Protein AF-A0A1D2SKQ0-F1 (afdb_monomer_lite)

Radius of gyration: 13.07 Å; chains: 1; bounding box: 35×17×40 Å

Secondary structure (DSSP, 8-state):
-EEEEEEGGGHHHHHHHHHHHHHHHHHHH---EEEEEEEETTEEEEEEEE----GGGHHHHHHHHHHHHHHTTHHHH-TT--EE---PPP-

Foldseek 3Di:
DKKFKFFPVCVVLLVVLQVVLQVVLCVPPVKGKDKDWDDDVGIIMIDIDIDDDDPVCVVVSVVSSVVSCVVSVVQVRGPPGMDDDDDDDDD

Sequence (91 aa):
MVWFRADRADDDACRERLAELGRRLTDAHRIEARAGWRDETGYRTWLETYEPLAAAQCDAFVAALRAEANALGLDALALNGRHVEAFDWID

pLDDT: mean 95.99, std 3.91, range [70.44, 98.56]

Structure (mmCIF, N/CA/C/O backbone):
data_AF-A0A1D2SKQ0-F1
#
_entry.id   AF-A0A1D2SKQ0-F1
#
loop_
_atom_site.group_PDB
_atom_site.id
_atom_site.type_symbol
_atom_site.label_atom_id
_atom_site.label_alt_id
_atom_site.label_comp_id
_atom_site.label_asym_id
_atom_site.label_entity_id
_atom_site.label_seq_id
_atom_site.pdbx_PDB_ins_code
_atom_site.Cartn_x
_atom_site.Cartn_y
_atom_site.Cartn_z
_atom_site.occupancy
_atom_site.B_iso_or_equiv
_atom_site.auth_seq_id
_atom_site.auth_comp_id
_atom_site.auth_asym_id
_atom_site.auth_atom_id
_atom_site.pdbx_PDB_model_num
ATOM 1 N N . MET A 1 1 ? 1.736 2.425 10.249 1.00 93.81 1 MET A N 1
ATOM 2 C CA . MET A 1 1 ? 2.814 2.833 9.324 1.00 93.81 1 MET A CA 1
ATOM 3 C C . MET A 1 1 ? 3.081 1.699 8.357 1.00 93.81 1 MET A C 1
ATOM 5 O O . MET A 1 1 ? 3.064 0.545 8.769 1.00 93.81 1 MET A O 1
ATOM 9 N N . VAL A 1 2 ? 3.316 2.012 7.088 1.00 97.50 2 VAL A N 1
ATOM 10 C CA . VAL A 1 2 ? 3.730 1.037 6.074 1.00 97.50 2 VAL A CA 1
ATOM 11 C C . VAL A 1 2 ? 4.960 1.577 5.370 1.00 97.50 2 VAL A C 1
ATOM 13 O O . VAL A 1 2 ? 5.025 2.774 5.112 1.00 97.50 2 VAL A O 1
ATOM 16 N N . TRP A 1 3 ? 5.933 0.728 5.063 1.00 98.00 3 TRP A N 1
ATOM 17 C CA . TRP A 1 3 ? 7.093 1.135 4.278 1.00 98.00 3 TRP A CA 1
ATOM 18 C C . TRP A 1 3 ? 7.593 0.016 3.366 1.00 98.00 3 TRP A C 1
ATOM 20 O O . TRP A 1 3 ? 7.401 -1.170 3.639 1.00 98.00 3 TRP A O 1
ATOM 30 N N . PHE A 1 4 ? 8.226 0.400 2.261 1.00 98.3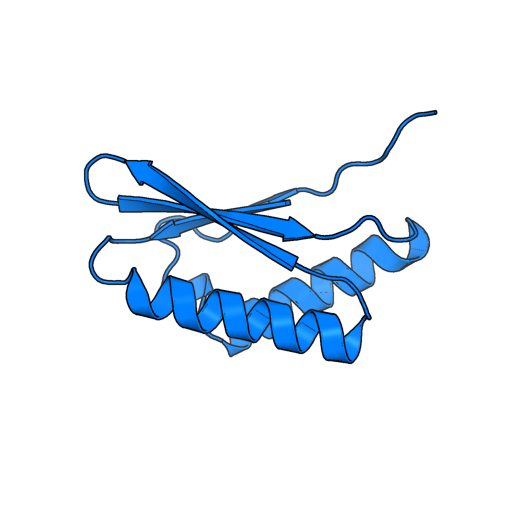8 4 PHE A N 1
ATOM 31 C CA . PHE A 1 4 ? 8.854 -0.520 1.311 1.00 98.38 4 PHE A CA 1
ATOM 32 C C . PHE A 1 4 ? 9.908 0.193 0.469 1.00 98.38 4 PHE A C 1
ATOM 34 O O . PHE A 1 4 ? 9.932 1.422 0.392 1.00 98.38 4 PHE A O 1
ATOM 41 N N . ARG A 1 5 ? 10.786 -0.581 -0.170 1.00 98.50 5 ARG A N 1
ATOM 42 C CA . ARG A 1 5 ? 11.772 -0.067 -1.128 1.00 98.50 5 ARG A CA 1
ATOM 43 C C . ARG A 1 5 ? 11.322 -0.368 -2.548 1.00 98.50 5 ARG A C 1
ATOM 45 O O . ARG A 1 5 ? 10.885 -1.485 -2.799 1.00 98.50 5 ARG A O 1
ATOM 52 N N . ALA A 1 6 ? 11.477 0.585 -3.456 1.00 98.31 6 ALA A N 1
ATOM 53 C CA . ALA A 1 6 ? 11.201 0.405 -4.881 1.00 98.31 6 ALA A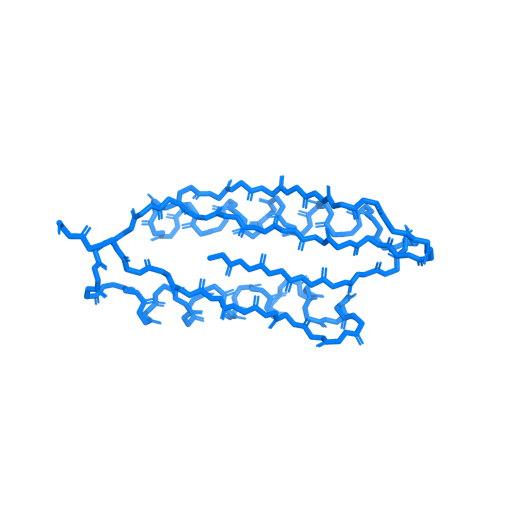 CA 1
ATOM 54 C C . ALA A 1 6 ? 12.327 1.001 -5.731 1.00 98.31 6 ALA A C 1
ATOM 56 O O . ALA A 1 6 ? 12.998 1.946 -5.295 1.00 98.31 6 ALA A O 1
ATOM 57 N N . ASP A 1 7 ? 12.533 0.447 -6.927 1.00 97.25 7 ASP A N 1
ATOM 58 C CA . ASP A 1 7 ? 13.463 1.013 -7.903 1.00 97.25 7 ASP A CA 1
ATOM 59 C C . ASP A 1 7 ? 13.027 2.443 -8.262 1.00 97.25 7 ASP A C 1
ATOM 61 O O . ASP A 1 7 ? 11.838 2.762 -8.301 1.00 97.25 7 ASP A O 1
ATOM 65 N N . ARG A 1 8 ? 13.993 3.322 -8.538 1.00 95.81 8 ARG A N 1
ATOM 66 C CA . ARG A 1 8 ? 13.706 4.696 -8.972 1.00 95.81 8 ARG A CA 1
ATOM 67 C C . ARG A 1 8 ? 12.974 4.734 -10.313 1.00 95.81 8 ARG A C 1
ATOM 69 O O . ARG A 1 8 ? 12.274 5.705 -10.586 1.00 95.81 8 ARG A O 1
ATOM 76 N N . ALA A 1 9 ? 13.138 3.703 -11.143 1.00 96.44 9 ALA A N 1
ATOM 77 C CA . ALA A 1 9 ? 12.385 3.547 -12.383 1.00 96.44 9 ALA A CA 1
ATOM 78 C C . ALA A 1 9 ? 10.867 3.431 -12.142 1.00 96.44 9 ALA A C 1
ATOM 80 O O . ALA A 1 9 ? 10.087 3.789 -13.021 1.00 96.44 9 ALA A O 1
ATOM 81 N N . ASP A 1 10 ? 10.453 3.004 -10.945 1.00 97.75 10 ASP A N 1
ATOM 82 C CA . ASP A 1 10 ? 9.054 2.802 -10.565 1.00 97.75 10 ASP A CA 1
ATOM 83 C C . ASP A 1 10 ? 8.465 3.982 -9.770 1.00 97.75 10 ASP A C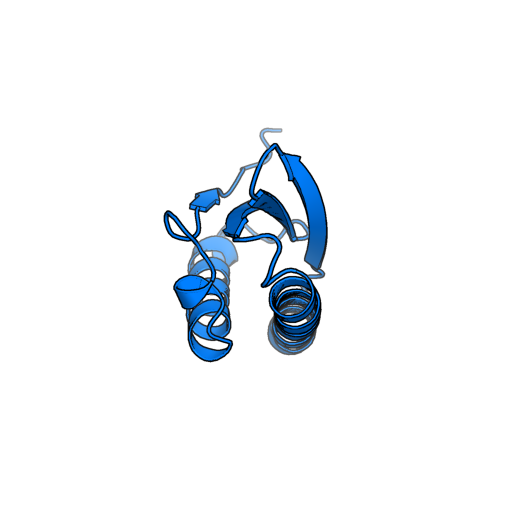 1
ATOM 85 O O . ASP A 1 10 ? 7.367 3.872 -9.220 1.00 97.75 10 ASP A O 1
ATOM 89 N N . ASP A 1 11 ? 9.164 5.120 -9.686 1.00 97.12 11 ASP A N 1
ATOM 90 C CA . ASP A 1 11 ? 8.767 6.250 -8.836 1.00 97.12 11 ASP A CA 1
ATOM 91 C C . ASP A 1 11 ? 7.364 6.789 -9.156 1.00 97.12 11 ASP A C 1
ATOM 93 O O . ASP A 1 11 ? 6.578 7.076 -8.248 1.00 97.12 11 ASP A O 1
ATOM 97 N N . ASP A 1 12 ? 7.042 6.929 -10.443 1.00 98.06 12 ASP A N 1
ATOM 98 C CA . ASP A 1 12 ? 5.729 7.409 -10.881 1.00 98.06 12 ASP A CA 1
ATOM 99 C C . ASP A 1 12 ? 4.636 6.387 -10.564 1.00 98.06 12 ASP A C 1
ATOM 101 O O . ASP A 1 12 ? 3.605 6.746 -9.993 1.00 98.06 12 ASP A O 1
ATOM 105 N N . ALA A 1 13 ? 4.906 5.101 -10.807 1.00 98.38 13 ALA A N 1
ATOM 106 C CA . ALA A 1 13 ? 3.983 4.023 -10.470 1.00 98.38 13 ALA A CA 1
ATOM 107 C C . ALA A 1 13 ? 3.725 3.949 -8.956 1.00 98.38 13 ALA A C 1
ATOM 109 O O . ALA A 1 13 ? 2.582 3.764 -8.534 1.00 98.38 13 ALA A O 1
ATOM 110 N N . CYS A 1 14 ? 4.758 4.132 -8.129 1.00 98.44 14 CYS A N 1
ATOM 111 C CA . CYS A 1 14 ? 4.615 4.191 -6.677 1.00 98.44 14 CYS A CA 1
ATOM 112 C C . CYS A 1 14 ? 3.743 5.378 -6.258 1.00 98.44 14 CYS A C 1
ATOM 114 O O . CYS A 1 14 ? 2.797 5.199 -5.494 1.00 98.44 14 CYS A O 1
ATOM 116 N N . ARG A 1 15 ? 4.010 6.577 -6.789 1.00 98.19 15 ARG A N 1
ATOM 117 C CA . ARG A 1 15 ? 3.244 7.793 -6.479 1.00 98.19 15 ARG A CA 1
ATOM 118 C C . ARG A 1 15 ? 1.760 7.633 -6.813 1.00 98.19 15 ARG A C 1
ATOM 120 O O . ARG A 1 15 ? 0.912 7.923 -5.972 1.00 98.19 15 ARG A O 1
ATOM 127 N N . GLU A 1 16 ? 1.456 7.164 -8.019 1.00 98.44 16 GLU A N 1
ATOM 128 C CA . GLU A 1 16 ? 0.085 6.988 -8.503 1.00 98.44 16 GLU A CA 1
ATOM 129 C C . GLU A 1 16 ? -0.671 5.935 -7.690 1.00 98.44 16 GLU A C 1
ATOM 131 O O . GLU A 1 16 ? -1.778 6.186 -7.212 1.00 98.44 16 GLU A O 1
ATOM 136 N N . ARG A 1 17 ? -0.059 4.765 -7.476 1.00 98.56 17 ARG A N 1
ATOM 137 C CA . ARG A 1 17 ? -0.705 3.659 -6.757 1.00 98.56 17 ARG A CA 1
ATOM 138 C C . ARG A 1 17 ? -0.877 3.954 -5.273 1.00 98.56 17 ARG A C 1
ATOM 140 O O . ARG A 1 17 ? -1.877 3.535 -4.703 1.00 98.56 17 ARG A O 1
ATOM 147 N N . LEU A 1 18 ? 0.050 4.680 -4.645 1.00 98.25 18 LEU A N 1
ATOM 148 C CA . LEU A 1 18 ? -0.095 5.111 -3.252 1.00 98.25 18 LEU A CA 1
ATOM 149 C C . LEU A 1 18 ? -1.196 6.160 -3.085 1.00 98.25 18 LEU A C 1
ATOM 151 O O . LEU A 1 18 ? -1.962 6.081 -2.127 1.00 98.25 18 LEU A O 1
ATOM 155 N N . ALA A 1 19 ? -1.316 7.106 -4.020 1.00 98.12 19 ALA A N 1
ATOM 156 C CA . ALA A 1 19 ? -2.413 8.070 -4.013 1.00 98.12 19 ALA A CA 1
ATOM 157 C C . ALA A 1 19 ? -3.775 7.372 -4.171 1.00 98.12 19 ALA A C 1
ATOM 159 O O . ALA A 1 19 ? -4.712 7.655 -3.424 1.00 98.12 19 ALA A O 1
ATOM 160 N N . GLU A 1 20 ? -3.869 6.415 -5.097 1.00 98.50 20 GLU A N 1
ATOM 161 C CA . GLU A 1 20 ? -5.082 5.621 -5.299 1.00 98.50 20 GLU A CA 1
ATOM 162 C C . GLU A 1 20 ? -5.397 4.719 -4.096 1.00 98.50 20 GLU A C 1
ATOM 164 O O . GLU A 1 20 ? -6.552 4.645 -3.679 1.00 98.50 20 GLU A O 1
ATOM 169 N N . LEU A 1 21 ? -4.390 4.078 -3.492 1.00 98.31 21 LEU A N 1
ATOM 170 C CA . LEU A 1 21 ? -4.562 3.290 -2.269 1.00 98.31 21 LEU A CA 1
ATOM 171 C C . LEU A 1 21 ? -5.138 4.153 -1.143 1.00 98.31 21 LEU A C 1
ATOM 173 O O . LEU A 1 21 ? -6.131 3.770 -0.525 1.00 98.31 21 LEU A O 1
ATOM 177 N N . GLY A 1 22 ? -4.550 5.332 -0.919 1.00 97.50 22 GLY A N 1
ATOM 178 C CA . GLY A 1 22 ? -5.040 6.294 0.064 1.00 97.50 22 GLY A CA 1
ATOM 179 C C . GLY A 1 22 ? -6.498 6.669 -0.192 1.00 97.50 22 GLY A C 1
ATOM 180 O O . GLY A 1 22 ? -7.314 6.588 0.719 1.00 97.50 22 GLY A O 1
ATOM 181 N N . ARG A 1 23 ? -6.857 6.977 -1.445 1.00 98.12 23 ARG A N 1
ATOM 182 C CA . ARG A 1 23 ? -8.241 7.298 -1.824 1.00 98.12 23 ARG A CA 1
ATOM 183 C C . ARG A 1 23 ? -9.211 6.158 -1.503 1.00 98.12 23 ARG A C 1
ATOM 185 O O . ARG A 1 23 ? -10.238 6.403 -0.879 1.00 98.12 23 ARG A O 1
ATOM 192 N N . ARG A 1 24 ? -8.889 4.914 -1.879 1.00 98.06 24 ARG A N 1
ATOM 193 C CA . ARG A 1 24 ? -9.758 3.750 -1.617 1.00 98.06 24 ARG A CA 1
ATOM 194 C C . ARG A 1 24 ? -9.974 3.507 -0.129 1.00 98.06 24 ARG A C 1
ATOM 196 O O . ARG A 1 24 ? -11.094 3.218 0.289 1.00 98.06 24 ARG A O 1
ATOM 203 N N . LEU A 1 25 ? -8.917 3.640 0.670 1.00 97.38 25 LEU A N 1
ATOM 204 C CA . LEU A 1 25 ? -8.998 3.444 2.115 1.00 97.38 25 LEU A CA 1
ATOM 205 C C . LEU A 1 25 ? -9.766 4.579 2.800 1.00 97.38 25 LEU A C 1
ATOM 207 O O . LEU A 1 25 ? -10.581 4.298 3.679 1.00 97.38 25 LEU A O 1
ATOM 211 N N . THR A 1 26 ? -9.597 5.827 2.356 1.00 97.00 26 THR A N 1
ATOM 212 C CA . THR A 1 26 ? -10.420 6.954 2.814 1.00 97.00 26 THR A CA 1
ATOM 213 C C . THR A 1 26 ? -11.895 6.726 2.481 1.00 97.00 26 THR A C 1
ATOM 215 O O . THR A 1 26 ? -12.744 6.864 3.360 1.00 97.00 26 THR A O 1
ATOM 218 N N . ASP A 1 27 ? -12.216 6.315 1.252 1.00 97.69 27 ASP A N 1
ATOM 219 C CA . ASP A 1 27 ? -13.599 6.084 0.819 1.00 97.69 27 ASP A CA 1
ATOM 220 C C . ASP A 1 27 ? -14.273 4.946 1.618 1.00 97.69 27 ASP A C 1
ATOM 222 O O . ASP A 1 27 ? -15.434 5.064 2.018 1.00 97.69 27 ASP A O 1
ATOM 226 N N . ALA A 1 28 ? -13.548 3.854 1.887 1.00 96.62 28 ALA A N 1
ATOM 227 C CA . ALA A 1 28 ? -14.087 2.667 2.556 1.00 96.62 28 ALA A CA 1
ATOM 228 C C . ALA A 1 28 ? -14.100 2.764 4.092 1.00 96.62 28 ALA A C 1
ATOM 230 O O . ALA A 1 28 ? -15.032 2.278 4.738 1.00 96.62 28 ALA A O 1
ATOM 231 N N . HIS A 1 29 ? -13.075 3.377 4.687 1.00 95.69 29 HIS A N 1
ATOM 232 C CA . HIS A 1 29 ? -12.841 3.347 6.135 1.00 95.69 29 HIS A CA 1
ATOM 233 C C . HIS A 1 29 ? -12.857 4.727 6.793 1.00 95.69 29 HIS A C 1
ATOM 235 O O . HIS A 1 29 ? -12.880 4.795 8.020 1.00 95.69 29 HIS A O 1
ATOM 241 N N . ARG A 1 30 ? -12.885 5.815 6.008 1.00 95.94 30 ARG A N 1
ATOM 242 C CA . ARG A 1 30 ? -12.765 7.204 6.489 1.00 95.94 30 ARG A CA 1
ATOM 243 C C . ARG A 1 30 ? -11.481 7.456 7.284 1.00 95.94 30 ARG A C 1
ATOM 245 O O . ARG A 1 30 ? -11.488 8.251 8.215 1.00 95.94 30 ARG A O 1
ATOM 252 N N . ILE A 1 31 ? -10.407 6.755 6.922 1.00 94.88 31 ILE A N 1
ATOM 253 C CA . ILE A 1 31 ? -9.071 6.921 7.499 1.00 94.88 31 ILE A CA 1
ATOM 254 C C . ILE A 1 31 ? -8.179 7.538 6.433 1.00 94.88 31 ILE A C 1
ATOM 256 O O . ILE A 1 31 ? -7.941 6.908 5.401 1.00 94.88 31 ILE A O 1
ATOM 260 N N . GLU A 1 32 ? -7.687 8.752 6.676 1.00 94.81 32 GLU A N 1
ATOM 261 C CA . GLU A 1 32 ? -6.786 9.404 5.732 1.00 94.81 32 GLU A CA 1
ATOM 262 C C . GLU A 1 32 ? -5.384 8.787 5.767 1.00 94.81 32 GLU A C 1
ATOM 264 O O . GLU A 1 32 ? -4.879 8.344 6.806 1.00 94.81 32 GLU A O 1
ATOM 269 N N . ALA A 1 33 ? -4.734 8.796 4.603 1.00 94.69 33 ALA A N 1
ATOM 270 C CA . ALA A 1 33 ? -3.363 8.351 4.423 1.00 94.69 33 ALA A CA 1
ATOM 271 C C . ALA A 1 33 ? -2.474 9.512 3.967 1.00 94.69 33 ALA A C 1
ATOM 273 O O . ALA A 1 33 ? -2.871 10.348 3.154 1.00 94.69 33 ALA A O 1
ATOM 274 N N . ARG A 1 34 ? -1.230 9.529 4.440 1.00 96.19 34 ARG A N 1
ATOM 275 C CA . ARG A 1 34 ? -0.163 10.390 3.926 1.00 96.19 34 ARG A CA 1
ATOM 276 C C . ARG A 1 34 ? 0.950 9.511 3.396 1.00 96.19 34 ARG A C 1
ATOM 278 O O . ARG A 1 34 ? 1.373 8.579 4.073 1.00 96.19 34 ARG A O 1
ATOM 285 N N . ALA A 1 35 ? 1.441 9.836 2.208 1.00 96.69 35 ALA A N 1
ATOM 286 C CA . ALA A 1 35 ? 2.564 9.146 1.598 1.00 96.69 35 ALA A CA 1
ATOM 287 C C . ALA A 1 35 ? 3.754 10.092 1.432 1.00 96.69 35 ALA A C 1
ATOM 289 O O . ALA A 1 35 ? 3.598 11.280 1.147 1.00 96.69 35 ALA A O 1
ATOM 290 N N . GLY A 1 36 ? 4.951 9.547 1.592 1.00 96.94 36 GLY A N 1
ATOM 291 C CA . GLY A 1 36 ? 6.205 10.241 1.349 1.00 96.94 36 GLY A CA 1
ATOM 292 C C . GLY A 1 36 ? 7.298 9.254 0.976 1.00 96.94 36 GLY A C 1
ATOM 293 O O . GLY A 1 36 ? 7.071 8.047 0.887 1.00 96.94 36 GLY A O 1
ATOM 294 N N . TRP A 1 37 ? 8.501 9.769 0.760 1.00 97.62 37 TRP A N 1
ATOM 295 C CA . TRP A 1 37 ? 9.656 8.934 0.469 1.00 97.62 37 TRP A CA 1
ATOM 296 C C . TRP A 1 37 ? 10.927 9.514 1.077 1.00 97.62 37 TRP A C 1
ATOM 298 O O . TRP A 1 37 ? 11.049 10.716 1.314 1.00 97.62 37 TRP A O 1
ATOM 308 N N . ARG A 1 38 ? 11.898 8.630 1.282 1.00 96.81 38 ARG A N 1
ATOM 309 C CA . ARG A 1 38 ? 13.294 8.964 1.539 1.00 96.81 38 ARG A CA 1
ATOM 310 C C . ARG A 1 38 ? 14.122 8.540 0.332 1.00 96.81 38 ARG A C 1
ATOM 312 O O . ARG A 1 38 ? 14.028 7.395 -0.111 1.00 96.81 38 ARG A O 1
ATOM 319 N N . ASP A 1 39 ? 14.927 9.460 -0.192 1.00 95.56 39 ASP A N 1
ATOM 320 C CA . ASP A 1 39 ? 15.888 9.152 -1.249 1.00 95.56 39 ASP A CA 1
ATOM 321 C C . ASP A 1 39 ? 17.053 8.320 -0.695 1.00 95.56 39 ASP A C 1
ATOM 323 O O . ASP A 1 39 ? 17.648 8.660 0.330 1.00 95.56 39 ASP A O 1
ATOM 327 N N . GLU A 1 40 ? 17.384 7.231 -1.390 1.00 93.38 40 GLU A N 1
ATOM 328 C CA . GLU A 1 40 ? 18.535 6.372 -1.112 1.00 93.38 40 GLU A CA 1
ATOM 329 C C . GLU A 1 40 ? 19.308 6.104 -2.416 1.00 93.38 40 GLU A C 1
ATOM 331 O O . GLU A 1 40 ? 18.842 6.393 -3.524 1.00 93.38 40 GLU A O 1
ATOM 336 N N . THR A 1 41 ? 20.541 5.603 -2.308 1.00 92.50 41 THR A N 1
ATOM 337 C CA . THR A 1 41 ? 21.349 5.324 -3.506 1.00 92.50 41 THR A CA 1
ATOM 338 C C . THR A 1 41 ? 20.796 4.087 -4.214 1.00 92.50 41 THR A C 1
ATOM 340 O O . THR A 1 41 ? 20.880 2.985 -3.682 1.00 92.50 41 THR A O 1
ATOM 343 N N . GLY A 1 42 ? 20.236 4.273 -5.413 1.00 90.31 42 GLY A N 1
ATOM 344 C CA . GLY A 1 42 ? 19.711 3.195 -6.263 1.00 90.31 42 GLY A CA 1
ATOM 345 C C . GLY A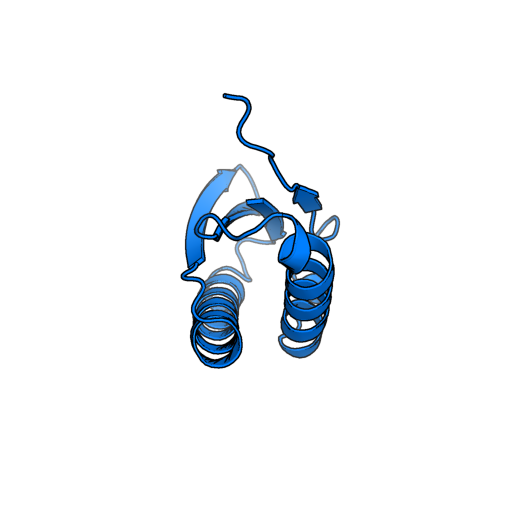 1 42 ? 18.231 2.846 -6.064 1.00 90.31 42 GLY A C 1
ATOM 346 O O . GLY A 1 42 ? 17.683 2.124 -6.884 1.00 90.31 42 GLY A O 1
ATOM 347 N N . TYR A 1 43 ? 17.561 3.374 -5.037 1.00 96.62 43 TYR A N 1
ATOM 348 C CA . TYR A 1 43 ? 16.135 3.130 -4.775 1.00 96.62 43 TYR A CA 1
ATOM 349 C C . TYR A 1 43 ? 15.520 4.268 -3.947 1.00 96.62 43 TYR A C 1
ATOM 351 O O . TYR A 1 43 ? 16.221 5.166 -3.472 1.00 96.62 43 TYR A O 1
ATOM 359 N N . ARG A 1 44 ? 14.203 4.226 -3.742 1.00 97.88 44 ARG A N 1
ATOM 360 C CA . ARG A 1 44 ? 13.517 5.027 -2.718 1.00 97.88 44 ARG A CA 1
ATOM 361 C C . ARG A 1 44 ? 12.896 4.135 -1.664 1.00 97.88 44 ARG A C 1
ATOM 363 O O . ARG A 1 44 ? 12.368 3.072 -1.983 1.00 97.88 44 ARG A O 1
ATOM 370 N N . THR A 1 45 ? 12.930 4.595 -0.418 1.00 98.25 45 THR A N 1
ATOM 371 C CA . THR A 1 45 ? 12.094 4.026 0.641 1.00 98.25 45 THR A CA 1
ATOM 372 C C . THR A 1 45 ? 10.810 4.837 0.707 1.00 98.25 45 THR A C 1
ATOM 374 O O . THR A 1 45 ? 10.833 6.002 1.103 1.00 98.25 45 THR A O 1
ATOM 377 N N . TRP A 1 46 ? 9.706 4.225 0.299 1.00 98.25 46 TRP A N 1
ATOM 378 C CA . TRP A 1 46 ? 8.366 4.787 0.371 1.00 98.25 46 TRP A CA 1
ATOM 379 C C . TRP A 1 46 ? 7.767 4.533 1.748 1.00 98.25 46 TRP A C 1
ATOM 381 O O . TRP A 1 46 ? 8.004 3.487 2.355 1.00 98.25 46 TRP A O 1
ATOM 391 N N . LEU A 1 47 ? 7.007 5.505 2.238 1.00 97.81 47 LEU A N 1
ATOM 392 C CA . LEU A 1 47 ? 6.389 5.499 3.555 1.00 97.81 47 LEU A CA 1
ATOM 393 C C . LEU A 1 47 ? 4.928 5.918 3.435 1.00 97.81 47 LEU A C 1
ATOM 395 O O . LEU A 1 47 ? 4.630 6.930 2.806 1.00 97.81 47 LEU A O 1
ATOM 399 N N . GLU A 1 48 ? 4.048 5.189 4.109 1.00 97.00 48 GLU A N 1
ATOM 400 C CA . GLU A 1 48 ? 2.649 5.541 4.317 1.00 97.00 48 GLU A CA 1
ATOM 401 C C . GLU A 1 48 ? 2.370 5.648 5.819 1.00 97.00 48 GLU A C 1
ATOM 403 O O . GLU A 1 48 ? 2.696 4.754 6.614 1.00 97.00 48 GLU A O 1
ATOM 408 N N . THR A 1 49 ? 1.727 6.734 6.220 1.00 96.56 49 THR A N 1
ATOM 409 C CA . THR A 1 49 ? 1.162 6.897 7.557 1.00 96.56 49 THR A CA 1
ATOM 410 C C . THR A 1 49 ? -0.342 7.074 7.446 1.00 96.56 49 THR A C 1
ATOM 412 O O . THR A 1 49 ? -0.842 7.646 6.485 1.00 96.56 49 THR A O 1
ATOM 415 N N . TYR A 1 50 ? -1.055 6.534 8.425 1.00 96.31 50 TYR A N 1
ATOM 416 C CA . TYR A 1 50 ? -2.510 6.510 8.471 1.00 96.31 50 TYR A CA 1
ATOM 417 C C . TYR A 1 50 ? -2.954 7.210 9.747 1.00 96.31 50 TYR A C 1
ATOM 419 O O . TYR A 1 50 ? -2.232 7.156 10.750 1.00 96.31 50 TYR A O 1
ATOM 427 N N . GLU A 1 51 ? -4.101 7.881 9.703 1.00 95.38 51 GLU A N 1
ATOM 428 C CA . GLU A 1 51 ? -4.681 8.481 10.902 1.00 95.38 51 GLU A CA 1
ATOM 429 C C . GLU A 1 51 ? -4.961 7.428 11.989 1.00 95.38 51 GLU A C 1
ATOM 431 O O . GLU A 1 51 ? -5.186 6.253 11.676 1.00 95.38 51 GLU A O 1
ATOM 436 N N . PRO A 1 52 ? -4.941 7.823 13.276 1.00 94.25 52 PRO A N 1
ATOM 437 C CA . PRO A 1 52 ? -5.330 6.933 14.359 1.00 94.25 52 PRO A CA 1
ATOM 438 C C . PRO A 1 52 ? -6.747 6.389 14.160 1.00 94.25 52 PRO A C 1
ATOM 440 O O . PRO A 1 52 ? -7.662 7.115 13.777 1.00 94.25 52 PRO A O 1
ATOM 443 N N . LEU A 1 53 ? -6.935 5.116 14.495 1.00 94.25 53 LEU A N 1
ATOM 444 C CA . LEU A 1 53 ? -8.237 4.461 14.516 1.00 94.25 53 LEU A CA 1
ATOM 445 C C . LEU A 1 53 ? -8.442 3.718 15.835 1.00 94.25 53 LEU A C 1
ATOM 447 O O . LEU A 1 53 ? -7.500 3.501 16.597 1.00 94.25 53 LEU A O 1
ATOM 451 N N . ALA A 1 54 ? -9.682 3.312 16.108 1.00 93.44 54 ALA A N 1
ATOM 452 C CA . ALA A 1 54 ? -9.979 2.514 17.289 1.00 93.44 54 ALA A CA 1
ATOM 453 C C . ALA A 1 54 ? -9.254 1.160 17.221 1.00 93.44 54 ALA A C 1
ATOM 455 O O . ALA A 1 54 ? -9.296 0.485 16.192 1.00 93.44 54 ALA A O 1
ATOM 456 N N . ALA A 1 55 ? -8.665 0.715 18.336 1.00 92.81 55 ALA A N 1
ATOM 457 C CA . ALA A 1 55 ? -7.906 -0.539 18.397 1.00 92.81 55 ALA A CA 1
ATOM 458 C C . ALA A 1 55 ? -8.706 -1.753 17.882 1.00 92.81 55 ALA A C 1
ATOM 460 O O . ALA A 1 55 ? -8.186 -2.573 17.132 1.00 92.81 55 ALA A O 1
ATOM 461 N N . ALA A 1 56 ? -10.009 -1.814 18.183 1.00 94.19 56 ALA A N 1
ATOM 462 C CA . ALA A 1 56 ? -10.904 -2.880 17.723 1.00 94.19 56 ALA A CA 1
ATOM 463 C C . ALA A 1 56 ? -11.081 -2.949 16.189 1.00 94.19 56 ALA A C 1
ATOM 465 O O . ALA A 1 56 ? -11.574 -3.949 15.674 1.00 94.19 56 ALA A O 1
ATOM 466 N N . GLN A 1 57 ? -10.712 -1.895 15.458 1.00 94.81 57 GLN A N 1
ATOM 467 C CA . GLN A 1 57 ? -10.783 -1.829 13.996 1.00 94.81 57 GLN A CA 1
ATOM 468 C C . GLN A 1 57 ? -9.427 -2.116 13.325 1.00 94.81 57 GLN A C 1
ATOM 470 O O . GLN A 1 57 ? -9.388 -2.263 12.103 1.00 94.81 57 GLN A O 1
ATOM 475 N N . CYS A 1 58 ? -8.333 -2.212 14.094 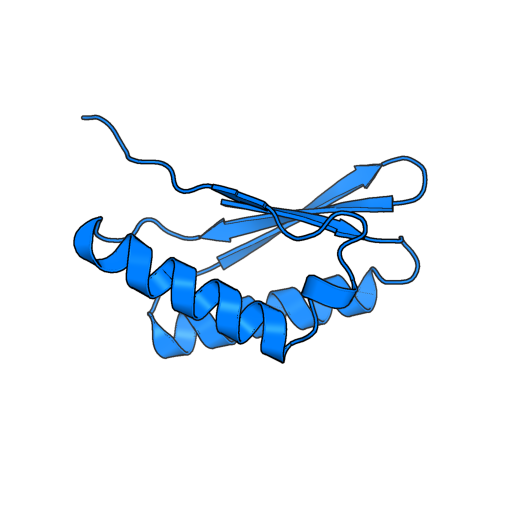1.00 95.25 58 CYS A N 1
ATOM 476 C CA . CYS A 1 58 ? -6.964 -2.273 13.574 1.00 95.25 58 CYS A CA 1
ATOM 477 C C . CYS A 1 58 ? -6.734 -3.472 12.649 1.00 95.25 58 CYS A C 1
ATOM 479 O O . CYS A 1 58 ? -6.344 -3.290 11.496 1.00 95.25 58 CYS A O 1
ATOM 481 N N . ASP A 1 59 ? -7.063 -4.683 13.100 1.00 95.75 59 ASP A N 1
ATOM 482 C CA . ASP A 1 59 ? -6.830 -5.901 12.315 1.00 95.75 59 ASP A CA 1
ATOM 483 C C . ASP A 1 59 ? -7.609 -5.901 10.995 1.00 95.75 59 ASP A C 1
ATOM 485 O O . ASP A 1 59 ? -7.067 -6.231 9.937 1.00 95.75 59 ASP A O 1
ATOM 489 N N . ALA A 1 60 ? -8.876 -5.477 11.038 1.00 96.38 60 ALA A N 1
ATOM 490 C CA . ALA A 1 60 ? -9.721 -5.383 9.852 1.00 96.38 60 ALA A CA 1
ATOM 491 C C . ALA A 1 60 ? -9.191 -4.336 8.861 1.00 96.38 60 ALA A C 1
ATOM 493 O O . ALA A 1 60 ? -9.167 -4.583 7.654 1.00 96.38 60 ALA A O 1
ATOM 494 N N . PHE A 1 61 ? -8.721 -3.192 9.365 1.00 97.19 61 PHE A N 1
ATOM 495 C CA . PHE A 1 61 ? -8.109 -2.156 8.541 1.00 97.19 61 PHE A CA 1
ATOM 496 C C . PHE A 1 61 ? -6.796 -2.632 7.906 1.00 97.19 61 PHE A C 1
ATOM 498 O O . PHE A 1 61 ? -6.598 -2.456 6.707 1.00 97.19 61 PHE A O 1
ATOM 505 N N . VAL A 1 62 ? -5.921 -3.301 8.665 1.00 97.12 62 VAL A N 1
ATOM 506 C CA . VAL A 1 62 ? -4.662 -3.862 8.145 1.00 97.12 62 VAL A CA 1
ATOM 507 C C . VAL A 1 62 ? -4.924 -4.931 7.079 1.00 97.12 62 VAL A C 1
ATOM 509 O O . VAL A 1 62 ? -4.205 -4.990 6.079 1.00 97.12 62 VAL A O 1
ATOM 512 N N . ALA A 1 63 ? -5.955 -5.761 7.250 1.00 97.56 63 ALA A N 1
ATOM 513 C CA . ALA A 1 63 ? -6.358 -6.732 6.236 1.00 97.56 63 ALA A CA 1
ATOM 514 C C . ALA A 1 63 ? -6.837 -6.048 4.942 1.00 97.56 63 ALA A C 1
ATOM 516 O O . ALA A 1 63 ? -6.381 -6.416 3.858 1.00 97.56 63 ALA A O 1
ATOM 517 N N . ALA A 1 64 ? -7.694 -5.026 5.048 1.00 97.81 64 ALA A N 1
ATOM 518 C CA . ALA A 1 64 ? -8.178 -4.258 3.898 1.00 97.81 64 ALA A CA 1
ATOM 519 C C . ALA A 1 64 ? -7.041 -3.514 3.179 1.00 97.81 64 ALA A C 1
ATOM 521 O O . ALA A 1 64 ? -6.910 -3.618 1.961 1.00 97.81 64 ALA A O 1
ATOM 522 N N . LEU A 1 65 ? -6.157 -2.858 3.939 1.00 98.00 65 LEU A N 1
ATOM 523 C CA . LEU A 1 65 ? -4.927 -2.237 3.445 1.00 98.00 65 LEU A CA 1
ATOM 524 C C . LEU A 1 65 ? -4.126 -3.217 2.584 1.00 98.00 65 LEU A C 1
ATOM 526 O O . LEU A 1 65 ? -3.763 -2.881 1.461 1.00 98.00 65 LEU A O 1
ATOM 530 N N . ARG A 1 66 ? -3.849 -4.423 3.096 1.00 97.75 66 ARG A N 1
ATOM 531 C CA . ARG A 1 66 ? -3.071 -5.445 2.376 1.00 97.75 66 ARG A CA 1
ATOM 532 C C . ARG A 1 66 ? -3.781 -5.952 1.121 1.00 97.75 66 ARG A C 1
ATOM 534 O O . ARG A 1 66 ? -3.120 -6.209 0.119 1.00 97.75 66 ARG A O 1
ATOM 541 N N . ALA A 1 67 ? -5.102 -6.089 1.156 1.00 98.12 67 ALA A N 1
ATOM 542 C CA . ALA A 1 67 ? -5.871 -6.513 -0.008 1.00 98.12 67 ALA A CA 1
ATOM 543 C C . ALA A 1 67 ? -5.843 -5.453 -1.124 1.00 98.12 67 ALA A C 1
ATOM 545 O O . ALA A 1 67 ? -5.513 -5.774 -2.265 1.00 98.12 67 ALA A O 1
ATOM 546 N N . GLU A 1 68 ? -6.110 -4.186 -0.796 1.00 98.31 68 GLU A N 1
ATOM 547 C CA . GLU A 1 68 ? -6.095 -3.083 -1.769 1.00 98.31 68 GLU A CA 1
ATOM 548 C C . GLU A 1 68 ? -4.688 -2.818 -2.314 1.00 98.31 68 GLU A C 1
ATOM 550 O O . GLU A 1 68 ? -4.490 -2.641 -3.515 1.00 98.31 68 GLU A O 1
ATOM 555 N N . ALA A 1 69 ? -3.685 -2.871 -1.437 1.00 98.06 69 ALA A N 1
ATOM 556 C CA . ALA A 1 69 ? -2.270 -2.861 -1.781 1.00 98.06 69 ALA A CA 1
ATOM 557 C C . ALA A 1 69 ? -1.909 -3.870 -2.878 1.00 98.06 69 ALA A C 1
ATOM 559 O O . ALA A 1 69 ? -1.256 -3.525 -3.869 1.00 98.06 69 ALA A O 1
ATOM 560 N N . ASN A 1 70 ? -2.334 -5.117 -2.677 1.00 97.94 70 ASN A N 1
ATOM 561 C CA . ASN A 1 70 ? -2.077 -6.210 -3.594 1.00 97.94 70 ASN A CA 1
ATOM 562 C C . ASN A 1 70 ? -2.836 -6.018 -4.912 1.00 97.94 70 ASN A C 1
ATOM 564 O O . ASN A 1 70 ? -2.243 -6.140 -5.983 1.00 97.94 70 ASN A O 1
ATOM 568 N N . ALA A 1 71 ? -4.110 -5.621 -4.841 1.00 98.38 71 ALA A N 1
ATOM 569 C CA . ALA A 1 71 ? -4.945 -5.351 -6.010 1.00 98.38 71 ALA A CA 1
ATOM 570 C C . ALA A 1 71 ? -4.397 -4.213 -6.890 1.00 98.38 71 ALA A C 1
ATOM 572 O O . ALA A 1 71 ? -4.536 -4.247 -8.111 1.00 98.38 71 ALA A O 1
ATOM 573 N N . LEU A 1 72 ? -3.742 -3.221 -6.282 1.00 98.38 72 LEU A N 1
ATOM 574 C CA . LEU A 1 72 ? -3.059 -2.128 -6.981 1.00 98.38 72 LEU A CA 1
ATOM 575 C C . LEU A 1 72 ? -1.650 -2.504 -7.467 1.00 98.38 72 LEU A C 1
ATOM 577 O O . LEU A 1 72 ? -0.978 -1.694 -8.105 1.00 98.38 72 LEU A O 1
ATOM 581 N N . GLY A 1 73 ? -1.177 -3.716 -7.171 1.00 98.00 73 GLY A N 1
ATOM 582 C CA . GLY A 1 73 ? 0.138 -4.201 -7.579 1.00 98.00 73 GLY A CA 1
ATOM 583 C C . GLY A 1 73 ? 1.303 -3.510 -6.869 1.00 98.00 73 GLY A C 1
ATOM 584 O O . GLY A 1 73 ? 2.412 -3.514 -7.397 1.00 98.00 73 GLY A O 1
ATOM 585 N N . LEU A 1 74 ? 1.085 -2.894 -5.702 1.00 97.44 74 LEU A N 1
ATOM 586 C CA . LEU A 1 74 ? 2.165 -2.269 -4.923 1.00 97.44 74 LEU A CA 1
ATOM 587 C C . LEU A 1 74 ? 3.160 -3.309 -4.394 1.00 97.44 74 LEU A C 1
ATOM 589 O O . LEU A 1 74 ? 4.353 -3.033 -4.335 1.00 97.44 74 LEU A O 1
ATOM 593 N N . ASP A 1 75 ? 2.695 -4.520 -4.079 1.00 95.75 75 ASP A N 1
ATOM 594 C CA . ASP A 1 75 ? 3.566 -5.611 -3.621 1.00 95.75 75 ASP A CA 1
ATOM 595 C C . ASP A 1 75 ? 4.602 -6.011 -4.680 1.00 95.75 75 ASP A C 1
ATOM 597 O O . ASP A 1 75 ? 5.725 -6.363 -4.337 1.00 95.75 75 ASP A O 1
ATOM 601 N N . ALA A 1 76 ? 4.246 -5.913 -5.966 1.00 97.12 76 ALA A N 1
ATOM 602 C CA . ALA A 1 76 ? 5.143 -6.236 -7.073 1.00 97.12 76 ALA A CA 1
ATOM 603 C C . ALA A 1 76 ? 6.237 -5.176 -7.297 1.00 97.12 76 ALA A C 1
ATOM 605 O O . ALA A 1 76 ? 7.255 -5.485 -7.907 1.00 97.12 76 ALA A O 1
ATOM 606 N N . LEU A 1 77 ? 6.037 -3.945 -6.810 1.00 97.44 77 LEU A N 1
ATOM 607 C CA . LEU A 1 77 ? 7.037 -2.869 -6.870 1.00 97.44 77 LEU A CA 1
ATOM 608 C C . LEU A 1 77 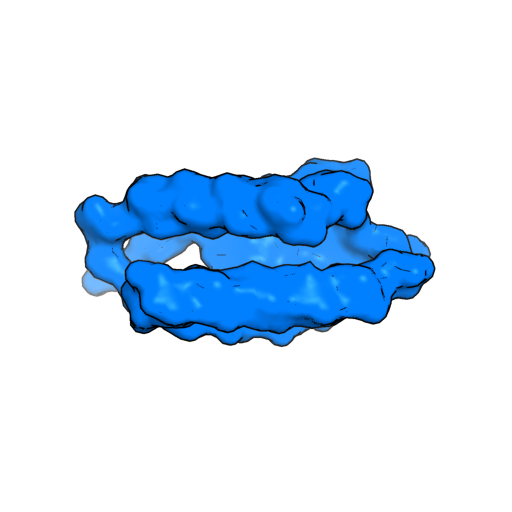? 8.024 -2.926 -5.693 1.00 97.44 77 LEU A C 1
ATOM 610 O O . LEU A 1 77 ? 9.078 -2.294 -5.725 1.00 97.44 77 LEU A O 1
ATOM 614 N N . ALA A 1 78 ? 7.678 -3.652 -4.629 1.00 97.69 78 ALA A N 1
ATOM 615 C CA . ALA A 1 78 ? 8.464 -3.695 -3.409 1.00 97.69 78 ALA A CA 1
ATOM 616 C C . ALA A 1 78 ? 9.630 -4.692 -3.525 1.00 97.69 78 ALA A C 1
ATOM 618 O O . ALA A 1 78 ? 9.430 -5.904 -3.460 1.00 97.69 78 ALA A O 1
ATOM 619 N N . LEU A 1 79 ? 10.865 -4.186 -3.597 1.00 97.12 79 LEU A N 1
ATOM 620 C CA . LEU A 1 79 ? 12.098 -4.980 -3.743 1.00 97.12 79 LEU A CA 1
ATOM 621 C C . LEU A 1 79 ? 12.275 -6.047 -2.651 1.00 97.12 79 LEU A C 1
ATOM 623 O O . LEU A 1 79 ? 12.906 -7.078 -2.872 1.00 97.12 79 LEU A O 1
ATOM 627 N N . ASN A 1 80 ? 11.747 -5.788 -1.456 1.00 94.00 80 ASN A N 1
ATOM 628 C CA . ASN A 1 80 ? 11.836 -6.662 -0.289 1.00 94.00 80 ASN A CA 1
ATOM 629 C C . ASN A 1 80 ? 10.480 -6.857 0.409 1.00 94.00 80 ASN A C 1
ATOM 631 O O . ASN A 1 80 ? 10.434 -7.184 1.594 1.00 94.00 80 ASN A O 1
ATOM 635 N N . GLY A 1 81 ? 9.386 -6.667 -0.333 1.00 96.50 81 GLY A N 1
ATOM 636 C CA . GLY A 1 81 ? 8.030 -6.693 0.206 1.00 96.50 81 GLY A CA 1
ATOM 637 C C . GLY A 1 81 ? 7.659 -5.433 0.996 1.00 96.50 81 GLY A C 1
ATOM 638 O O . GLY A 1 81 ? 8.472 -4.535 1.226 1.00 96.50 81 GLY A O 1
ATOM 639 N N . ARG A 1 82 ? 6.384 -5.359 1.388 1.00 97.44 82 ARG A N 1
ATOM 640 C CA . ARG A 1 82 ? 5.836 -4.254 2.184 1.00 97.44 82 ARG A CA 1
ATOM 641 C C . ARG A 1 82 ? 5.814 -4.600 3.665 1.00 97.44 82 ARG A C 1
ATOM 643 O O . ARG A 1 82 ? 5.232 -5.606 4.075 1.00 97.44 82 ARG A O 1
ATOM 650 N N . HIS A 1 83 ? 6.397 -3.724 4.470 1.00 97.88 83 HIS A N 1
ATOM 651 C CA . HIS A 1 83 ? 6.424 -3.833 5.921 1.00 97.88 83 HIS A CA 1
ATOM 652 C C . HIS A 1 83 ? 5.292 -3.007 6.520 1.00 97.88 83 HIS A C 1
ATOM 654 O O . HIS A 1 83 ? 5.134 -1.841 6.174 1.00 97.88 83 HIS A O 1
ATOM 660 N N . VAL A 1 84 ? 4.501 -3.608 7.409 1.00 96.69 84 VAL A N 1
ATOM 661 C CA . VAL A 1 84 ? 3.364 -2.961 8.078 1.00 96.69 84 VAL A CA 1
ATOM 662 C C . VAL A 1 84 ? 3.599 -3.025 9.578 1.00 96.69 84 VAL A C 1
ATOM 664 O O . VAL A 1 84 ? 3.795 -4.110 10.120 1.00 96.69 84 VAL A O 1
ATOM 667 N N . GLU A 1 85 ? 3.544 -1.873 10.230 1.00 95.69 85 GLU A N 1
ATOM 668 C CA . GLU A 1 85 ? 3.706 -1.717 11.674 1.00 95.69 85 GLU A CA 1
ATOM 669 C C . GLU A 1 85 ? 2.530 -0.902 12.223 1.00 95.69 85 GLU A C 1
ATOM 671 O O . GLU A 1 85 ? 2.251 0.204 11.748 1.00 95.69 85 GLU A O 1
ATOM 676 N N . ALA A 1 86 ? 1.825 -1.453 13.209 1.00 93.81 86 ALA A N 1
ATOM 677 C CA . ALA A 1 86 ? 0.806 -0.747 13.978 1.00 93.81 86 ALA A CA 1
ATOM 678 C C . ALA A 1 86 ? 1.417 -0.291 15.307 1.00 93.81 86 ALA A C 1
ATOM 680 O O . ALA A 1 86 ? 2.215 -1.013 15.902 1.00 93.81 86 ALA A O 1
ATOM 681 N N . PHE A 1 87 ? 1.056 0.912 15.743 1.00 91.38 87 PHE A N 1
ATOM 682 C CA . PHE A 1 87 ? 1.528 1.487 16.996 1.00 91.38 87 PHE A CA 1
ATOM 683 C C . PHE A 1 87 ? 0.323 1.818 17.859 1.00 91.38 87 PHE A C 1
ATOM 685 O O . PHE A 1 87 ? -0.588 2.507 17.396 1.00 91.38 87 PHE A O 1
ATOM 692 N N . ASP A 1 88 ? 0.362 1.365 19.104 1.00 89.56 88 ASP A N 1
ATOM 693 C CA . ASP A 1 88 ? -0.627 1.722 20.107 1.00 89.56 88 ASP A CA 1
ATOM 694 C C . ASP A 1 88 ? -0.160 2.969 20.853 1.00 89.56 88 ASP A C 1
ATOM 696 O O . ASP A 1 88 ? 1.014 3.104 21.212 1.00 89.56 88 ASP A O 1
ATOM 700 N N . TRP A 1 89 ? -1.086 3.894 21.080 1.00 83.69 89 TRP A N 1
ATOM 701 C CA . TRP A 1 89 ? -0.839 5.014 21.975 1.00 83.69 89 TRP A CA 1
ATOM 702 C C . TRP A 1 89 ? -0.986 4.501 23.402 1.00 83.69 89 TRP A C 1
ATOM 704 O O . TRP A 1 89 ? -2.004 3.907 23.749 1.00 83.69 89 TRP A O 1
ATOM 714 N N . ILE A 1 90 ? 0.055 4.697 24.203 1.00 80.75 90 ILE A N 1
ATOM 715 C CA . ILE A 1 90 ? 0.015 4.428 25.636 1.00 80.75 90 ILE A CA 1
ATOM 716 C C . ILE A 1 90 ? -0.325 5.756 26.312 1.00 80.75 90 ILE A C 1
ATOM 718 O O . ILE A 1 90 ? 0.312 6.767 26.003 1.00 80.75 90 ILE A O 1
ATOM 722 N N . ASP A 1 91 ? -1.343 5.729 27.172 1.00 70.44 91 ASP A N 1
ATOM 723 C CA . ASP A 1 91 ? -1.761 6.862 28.009 1.00 70.44 91 ASP A CA 1
ATOM 724 C C . ASP A 1 91 ? -0.665 7.305 28.997 1.00 70.44 91 ASP A C 1
ATOM 726 O O . ASP A 1 91 ? 0.041 6.427 29.555 1.00 70.44 91 ASP A O 1
#